Protein AF-A0A9D4E2F2-F1 (afdb_monomer_lite)

Secondary structure (DSSP, 8-state):
-------SS--SHHHHHHHHTTHHHHHHHHHH---GGGT-TT--SHHHHHHHHHHIIIIIHHHHHHHT--PPPPPPPP-

pLDDT: mean 90.7, std 5.67, range [60.91, 95.44]

Structure (mmCIF, N/CA/C/O backbone):
data_AF-A0A9D4E2F2-F1
#
_entry.id   AF-A0A9D4E2F2-F1
#
loop_
_atom_site.group_PDB
_atom_site.id
_atom_site.type_symbol
_atom_site.label_atom_id
_atom_site.label_alt_id
_atom_site.label_comp_id
_atom_site.label_asym_id
_atom_site.label_entity_id
_atom_site.label_seq_id
_atom_site.pdbx_PDB_ins_code
_atom_site.Cartn_x
_atom_site.Cartn_y
_atom_site.Cartn_z
_atom_site.occupancy
_atom_site.B_iso_or_equiv
_atom_site.auth_seq_id
_atom_site.auth_comp_id
_atom_site.auth_asym_id
_atom_site.auth_atom_id
_atom_site.pdbx_PDB_model_num
ATOM 1 N N . MET A 1 1 ? 14.680 -6.627 3.349 1.00 87.94 1 MET A N 1
ATOM 2 C CA . MET A 1 1 ? 14.046 -5.316 3.619 1.00 87.94 1 MET A CA 1
ATOM 3 C C . MET A 1 1 ? 12.986 -5.505 4.700 1.00 87.94 1 MET A C 1
ATOM 5 O O . MET A 1 1 ? 12.437 -6.597 4.766 1.00 87.94 1 MET A O 1
ATOM 9 N N . GLN A 1 2 ? 12.728 -4.513 5.558 1.00 91.44 2 GLN A N 1
ATOM 10 C CA . GLN A 1 2 ? 11.718 -4.609 6.626 1.00 91.44 2 GLN A CA 1
ATOM 11 C C . GLN A 1 2 ? 10.950 -3.294 6.785 1.00 91.44 2 GLN A C 1
ATOM 13 O O . GLN A 1 2 ? 11.490 -2.230 6.484 1.00 91.44 2 GLN A O 1
ATOM 18 N N . GLY A 1 3 ? 9.715 -3.372 7.279 1.00 92.19 3 GLY A N 1
ATOM 19 C CA . GLY A 1 3 ? 8.893 -2.221 7.648 1.00 92.19 3 GLY A CA 1
ATOM 20 C C . GLY A 1 3 ? 8.338 -2.424 9.049 1.00 92.19 3 GLY A C 1
ATOM 21 O O . GLY A 1 3 ? 7.761 -3.469 9.332 1.00 92.19 3 GLY A O 1
ATOM 22 N N . ALA A 1 4 ? 8.546 -1.442 9.922 1.00 94.25 4 ALA A N 1
ATOM 23 C CA . ALA A 1 4 ? 8.076 -1.485 11.300 1.00 94.25 4 ALA A CA 1
ATOM 24 C C . ALA A 1 4 ? 6.802 -0.646 11.456 1.00 94.25 4 ALA A C 1
ATOM 26 O O . ALA A 1 4 ? 6.730 0.483 10.961 1.00 94.25 4 ALA A O 1
ATOM 27 N N . LEU A 1 5 ? 5.820 -1.194 12.170 1.00 93.00 5 LEU A N 1
ATOM 28 C CA . LEU A 1 5 ? 4.676 -0.453 12.687 1.00 93.00 5 LEU A CA 1
ATOM 29 C C . LEU A 1 5 ? 4.816 -0.379 14.206 1.00 93.00 5 LEU A C 1
ATOM 31 O O . LEU A 1 5 ? 4.860 -1.410 14.872 1.00 93.00 5 LEU A O 1
ATOM 35 N N . TRP A 1 6 ? 4.854 0.837 14.736 1.00 94.50 6 TRP A N 1
ATOM 36 C CA . TRP A 1 6 ? 4.812 1.082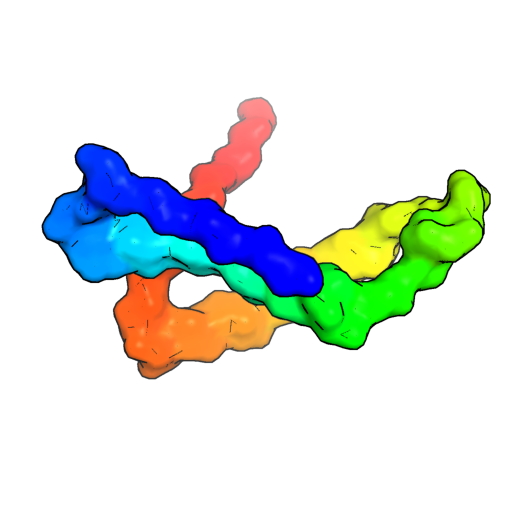 16.171 1.00 94.50 6 TRP A CA 1
ATOM 37 C C . TRP A 1 6 ? 3.368 1.335 16.596 1.00 94.50 6 TRP A C 1
ATOM 39 O O . TRP A 1 6 ? 2.633 2.061 15.922 1.00 94.50 6 TRP A O 1
ATOM 49 N N . SER A 1 7 ? 2.941 0.686 17.676 1.00 93.31 7 SER A N 1
ATOM 50 C CA . SER A 1 7 ? 1.540 0.656 18.094 1.00 93.31 7 SER A CA 1
ATOM 51 C C . SER A 1 7 ? 1.223 1.626 19.234 1.00 93.31 7 SER A C 1
ATOM 53 O O . SER A 1 7 ? 0.204 1.445 19.893 1.00 93.31 7 SER A O 1
ATOM 55 N N . GLU A 1 8 ? 2.044 2.653 19.503 1.00 95.44 8 GLU A N 1
ATOM 56 C CA . GLU A 1 8 ? 1.779 3.551 20.644 1.00 95.44 8 GLU A CA 1
ATOM 57 C C . GLU A 1 8 ? 0.456 4.318 20.492 1.00 95.44 8 GLU A C 1
ATOM 59 O O . GLU A 1 8 ? -0.206 4.636 21.479 1.00 95.44 8 GLU A O 1
ATOM 64 N N . THR A 1 9 ? 0.062 4.609 19.248 1.00 93.06 9 THR A N 1
ATOM 65 C CA . THR A 1 9 ? -1.170 5.344 18.910 1.00 93.06 9 THR A CA 1
ATOM 66 C 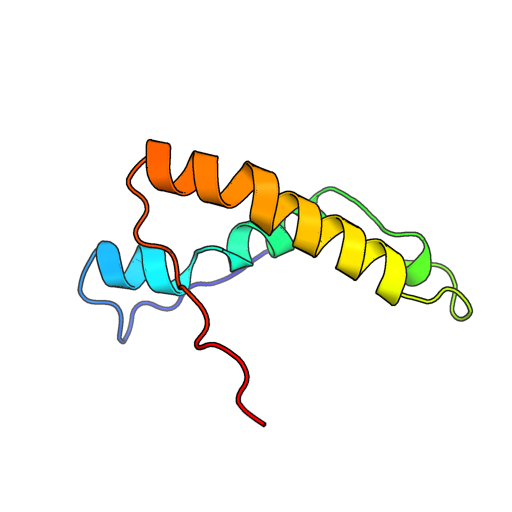C . THR A 1 9 ? -2.224 4.491 18.206 1.00 93.06 9 THR A C 1
ATOM 68 O O . THR A 1 9 ? -3.317 4.982 17.944 1.00 93.06 9 THR A O 1
ATOM 71 N N . VAL A 1 10 ? -1.927 3.218 17.935 1.00 93.06 10 VAL A N 1
ATOM 72 C CA . VAL A 1 10 ? -2.823 2.290 17.233 1.00 93.06 10 VAL A CA 1
ATOM 73 C C . VAL A 1 10 ? -3.595 1.487 18.272 1.00 93.06 10 VAL A C 1
ATOM 75 O O . VAL A 1 10 ? -3.025 0.647 18.967 1.00 93.06 10 VAL A O 1
ATOM 78 N N . ARG A 1 11 ? -4.889 1.769 18.408 1.00 93.69 11 ARG A N 1
ATOM 79 C CA . ARG A 1 11 ? -5.764 1.192 19.440 1.00 93.69 11 ARG A CA 1
ATOM 80 C C . ARG A 1 11 ? -6.762 0.192 18.868 1.00 93.69 11 ARG A C 1
ATOM 82 O O . ARG A 1 11 ? -7.293 -0.626 19.614 1.00 93.69 11 ARG A O 1
ATOM 89 N N . THR A 1 12 ? -7.020 0.255 17.567 1.00 94.69 12 THR A N 1
ATOM 90 C CA . THR A 1 12 ? -7.981 -0.602 16.864 1.00 94.69 12 THR A CA 1
ATOM 91 C C . THR A 1 12 ? -7.340 -1.316 15.674 1.00 94.69 12 THR A C 1
ATOM 93 O O . THR A 1 12 ? -6.319 -0.879 15.142 1.00 94.69 12 THR A O 1
ATOM 96 N N . SER A 1 13 ? -7.954 -2.421 15.238 1.00 92.31 13 SER A N 1
ATOM 97 C CA . SER A 1 13 ? -7.522 -3.137 14.028 1.00 92.31 13 SER A CA 1
ATOM 98 C C . SER A 1 13 ? -7.658 -2.266 12.776 1.00 92.31 13 SER A C 1
ATOM 100 O O . SER A 1 13 ? -6.799 -2.308 11.906 1.00 92.31 13 SER A O 1
ATOM 102 N N . ASP A 1 14 ? -8.690 -1.425 12.713 1.00 93.75 14 ASP A N 1
ATOM 103 C CA . ASP A 1 14 ? -8.916 -0.523 11.581 1.00 93.75 14 ASP A CA 1
ATOM 104 C C . ASP A 1 14 ? -7.828 0.560 11.495 1.00 93.75 14 ASP A C 1
ATOM 106 O O . ASP A 1 14 ? -7.361 0.893 10.408 1.00 93.75 14 ASP A O 1
ATOM 110 N N . GLU A 1 15 ? -7.368 1.091 12.635 1.00 94.06 15 GLU A N 1
ATOM 111 C CA . GLU A 1 15 ? -6.225 2.016 12.677 1.00 94.06 15 GLU A CA 1
ATOM 112 C C . GLU A 1 15 ? -4.925 1.330 12.246 1.00 94.06 15 GLU A C 1
ATOM 114 O O . GLU A 1 15 ? -4.088 1.949 11.586 1.00 94.06 15 GLU A O 1
ATOM 119 N N . LEU A 1 16 ? -4.751 0.050 12.586 1.00 94.19 16 LEU A N 1
ATOM 120 C CA . LEU A 1 16 ? -3.618 -0.743 12.118 1.00 94.19 16 LEU A CA 1
ATOM 121 C C . LEU A 1 16 ? -3.660 -0.888 10.594 1.00 94.19 16 LEU A C 1
ATOM 123 O O . LEU A 1 16 ? -2.668 -0.578 9.930 1.00 94.19 16 LEU A O 1
ATOM 127 N N . ASP A 1 17 ? -4.805 -1.284 10.040 1.00 94.50 17 ASP A N 1
ATOM 128 C CA . ASP A 1 17 ? -5.014 -1.414 8.595 1.00 94.50 17 ASP A CA 1
ATOM 129 C C . ASP A 1 17 ? -4.756 -0.092 7.870 1.00 94.50 17 ASP A C 1
ATOM 131 O O . ASP A 1 17 ? -4.019 -0.057 6.879 1.00 94.50 17 ASP A O 1
ATOM 135 N N . TYR A 1 18 ? -5.287 1.006 8.408 1.00 94.69 18 TYR A N 1
ATOM 136 C CA . TYR A 1 18 ? -5.110 2.351 7.868 1.00 94.69 18 TYR A CA 1
ATOM 137 C C . TYR A 1 18 ? -3.638 2.7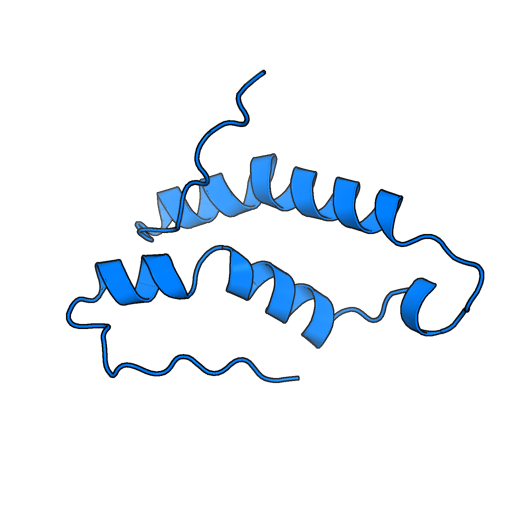64 7.841 1.00 94.69 18 TYR A C 1
ATOM 139 O O . TYR A 1 18 ? -3.166 3.418 6.906 1.00 94.69 18 TYR A O 1
ATOM 147 N N . MET A 1 19 ? -2.890 2.384 8.877 1.00 95.06 19 MET A N 1
ATOM 148 C CA . MET A 1 19 ? -1.476 2.698 8.968 1.00 95.06 19 MET A CA 1
ATOM 149 C C . MET A 1 19 ? -0.632 1.773 8.100 1.00 95.06 19 MET A C 1
ATOM 151 O O . MET A 1 19 ? 0.403 2.217 7.623 1.00 95.06 19 MET A O 1
ATOM 155 N N . ILE A 1 20 ? -0.990 0.514 7.873 1.00 94.38 20 ILE A N 1
ATOM 156 C CA . ILE A 1 20 ? -0.159 -0.414 7.087 1.00 94.38 20 ILE A CA 1
ATOM 157 C C . ILE A 1 20 ? -0.455 -0.306 5.585 1.00 94.38 20 ILE A C 1
ATOM 159 O O . ILE A 1 20 ? 0.474 -0.316 4.768 1.00 94.38 20 ILE A O 1
ATOM 163 N N . PHE A 1 21 ? -1.719 -0.154 5.199 1.00 94.69 21 PHE A N 1
ATOM 164 C CA . PHE A 1 21 ? -2.141 -0.159 3.802 1.00 94.69 21 PHE A CA 1
ATOM 165 C C . PHE A 1 21 ? -2.446 1.249 3.272 1.00 94.69 21 PHE A C 1
ATOM 167 O O . PHE A 1 21 ? -3.040 2.067 3.972 1.00 94.69 21 PHE A O 1
ATOM 174 N N . PRO A 1 22 ? -2.068 1.557 2.015 1.00 93.50 22 PRO A N 1
ATOM 175 C CA . PRO A 1 22 ? -1.510 0.649 0.999 1.00 93.50 22 PRO A CA 1
ATOM 176 C C . PRO A 1 22 ? 0.022 0.520 0.999 1.00 93.50 22 PRO A C 1
ATOM 178 O O . PRO A 1 22 ? 0.570 -0.246 0.209 1.00 93.50 22 PRO A O 1
ATOM 181 N N . ARG A 1 23 ? 0.742 1.257 1.855 1.00 94.12 23 ARG A N 1
ATOM 182 C CA . ARG A 1 23 ? 2.215 1.365 1.786 1.00 94.12 23 ARG A CA 1
ATOM 183 C C . ARG A 1 23 ? 2.963 0.036 1.949 1.00 94.12 23 ARG A C 1
ATOM 185 O O . ARG A 1 23 ? 4.073 -0.087 1.436 1.00 94.12 23 ARG A O 1
ATOM 192 N N . LEU A 1 24 ? 2.360 -0.969 2.585 1.00 94.06 24 LEU A N 1
ATOM 193 C CA . LEU A 1 24 ? 2.916 -2.323 2.637 1.00 94.06 24 LEU A CA 1
ATOM 194 C C . LEU A 1 24 ? 3.136 -2.932 1.245 1.00 94.06 24 LEU A C 1
ATOM 196 O O . LEU A 1 24 ? 4.110 -3.650 1.045 1.00 94.06 24 LEU A O 1
ATOM 200 N N . VAL A 1 25 ? 2.285 -2.605 0.269 1.00 93.81 25 VAL A N 1
ATOM 201 C CA . VAL A 1 25 ? 2.436 -3.068 -1.120 1.00 93.81 25 VAL A CA 1
ATOM 202 C C . VAL A 1 25 ? 3.708 -2.490 -1.745 1.00 93.81 25 VAL A C 1
ATOM 204 O O . VAL A 1 25 ? 4.453 -3.209 -2.402 1.00 93.81 25 VAL A O 1
ATOM 207 N N . ALA A 1 26 ? 4.014 -1.217 -1.477 1.00 93.38 26 ALA A N 1
ATOM 208 C CA . ALA A 1 26 ? 5.250 -0.588 -1.944 1.00 93.38 26 ALA A CA 1
ATOM 209 C C . ALA A 1 26 ? 6.494 -1.203 -1.281 1.00 93.38 26 ALA A C 1
ATOM 211 O O . ALA A 1 26 ? 7.515 -1.404 -1.938 1.00 93.38 26 ALA A O 1
ATOM 212 N N . LEU A 1 27 ? 6.403 -1.545 0.011 1.00 95.38 27 LEU A N 1
ATOM 213 C CA . LEU A 1 27 ? 7.470 -2.262 0.709 1.00 95.38 27 LEU A CA 1
ATOM 214 C C . LEU A 1 27 ? 7.695 -3.654 0.106 1.00 95.38 27 LEU A C 1
ATOM 216 O O . LEU A 1 27 ? 8.842 -4.038 -0.093 1.00 95.38 27 LEU A O 1
ATOM 220 N N . ALA A 1 28 ? 6.624 -4.396 -0.187 1.00 95.12 28 ALA A N 1
ATOM 221 C CA . ALA A 1 28 ? 6.711 -5.718 -0.802 1.00 95.12 28 ALA A CA 1
ATOM 222 C C . ALA A 1 28 ? 7.367 -5.652 -2.189 1.00 95.12 28 ALA A C 1
ATOM 224 O O . ALA A 1 28 ? 8.264 -6.444 -2.473 1.00 95.12 28 ALA A O 1
ATOM 225 N N . GLU A 1 29 ? 6.987 -4.663 -3.004 1.00 94.00 29 GLU A N 1
ATOM 226 C CA . GLU A 1 29 ? 7.589 -4.418 -4.316 1.00 94.00 29 GLU A CA 1
ATOM 227 C C . GLU A 1 29 ? 9.102 -4.200 -4.199 1.00 94.00 29 GLU A C 1
ATOM 229 O O . GLU A 1 29 ? 9.871 -4.885 -4.860 1.00 94.00 29 GLU A O 1
ATOM 234 N N . ARG A 1 30 ? 9.552 -3.308 -3.308 1.00 92.81 30 ARG A N 1
ATOM 235 C CA . ARG A 1 30 ? 10.990 -3.041 -3.114 1.00 92.81 30 ARG A CA 1
ATOM 236 C C . ARG A 1 30 ? 11.745 -4.179 -2.428 1.00 92.81 30 ARG A C 1
ATOM 238 O O . ARG A 1 30 ? 12.947 -4.328 -2.614 1.00 92.81 30 ARG A O 1
ATOM 245 N N . ALA A 1 31 ? 11.064 -4.979 -1.613 1.00 94.75 31 ALA A N 1
ATOM 246 C CA . ALA A 1 31 ? 11.673 -6.127 -0.954 1.00 94.75 31 ALA A CA 1
ATOM 247 C C . ALA A 1 31 ? 11.924 -7.290 -1.923 1.00 94.75 31 ALA A C 1
ATOM 249 O O . ALA A 1 31 ? 12.846 -8.071 -1.687 1.00 94.75 31 ALA A O 1
ATOM 250 N N . TRP A 1 32 ? 11.095 -7.417 -2.963 1.00 95.00 32 TRP A N 1
ATOM 251 C CA . TRP A 1 32 ? 11.128 -8.538 -3.900 1.00 95.00 32 TRP A CA 1
ATOM 252 C C . TRP A 1 32 ? 11.761 -8.188 -5.250 1.00 95.00 32 TRP A C 1
ATOM 254 O O . TRP A 1 32 ? 12.466 -9.010 -5.832 1.00 95.00 32 TRP A O 1
ATOM 264 N N . HIS A 1 33 ? 11.515 -6.981 -5.754 1.00 93.81 33 HIS A N 1
ATOM 265 C CA . HIS A 1 33 ? 11.975 -6.519 -7.055 1.00 93.81 33 HIS A CA 1
ATOM 266 C C . HIS A 1 33 ? 13.037 -5.427 -6.900 1.00 93.81 33 HIS A C 1
ATOM 268 O O . HIS A 1 33 ? 12.809 -4.405 -6.252 1.00 93.81 33 HIS A O 1
ATOM 274 N N . LYS A 1 34 ? 14.186 -5.633 -7.551 1.00 91.06 34 LYS A N 1
ATOM 275 C CA . LYS A 1 34 ? 15.255 -4.639 -7.657 1.00 91.06 34 LYS A CA 1
ATOM 276 C C . LYS A 1 34 ? 15.091 -3.861 -8.960 1.00 91.06 34 LYS A C 1
ATOM 278 O O . LYS A 1 34 ? 15.160 -4.453 -10.034 1.00 91.06 34 LYS A O 1
ATOM 283 N N . ALA A 1 35 ? 14.862 -2.556 -8.870 1.00 89.38 35 ALA A N 1
ATOM 284 C CA . ALA A 1 35 ? 14.654 -1.725 -10.053 1.00 89.38 35 ALA A CA 1
ATOM 285 C C . ALA A 1 35 ? 15.949 -1.297 -10.744 1.00 89.38 35 ALA A C 1
ATOM 287 O O . ALA A 1 35 ? 17.003 -1.188 -10.118 1.00 89.38 35 ALA A O 1
ATOM 288 N N . ALA A 1 36 ? 15.849 -0.958 -12.031 1.00 86.75 36 ALA A N 1
ATOM 289 C CA . ALA A 1 36 ? 16.997 -0.523 -12.827 1.00 86.75 36 ALA A CA 1
ATOM 290 C C . ALA A 1 36 ? 17.601 0.800 -12.315 1.00 86.75 36 ALA A C 1
ATOM 292 O O . ALA A 1 36 ? 18.819 0.985 -12.339 1.00 86.75 36 ALA A O 1
ATOM 293 N N . PHE A 1 37 ? 16.761 1.701 -11.791 1.00 86.44 37 PHE A N 1
ATOM 294 C CA . PHE A 1 37 ? 17.212 2.965 -11.198 1.00 86.44 37 PHE A CA 1
ATOM 295 C C . PHE A 1 37 ? 17.983 2.790 -9.881 1.00 86.44 37 PHE A C 1
ATOM 297 O O . PHE A 1 37 ? 18.638 3.726 -9.433 1.00 86.44 37 PHE A O 1
ATOM 304 N N . GLU A 1 38 ? 17.931 1.612 -9.251 1.00 85.88 38 GLU A N 1
ATOM 305 C CA . GLU A 1 38 ? 18.706 1.327 -8.035 1.00 85.88 38 GLU A CA 1
ATOM 306 C C . GLU A 1 38 ? 20.169 0.977 -8.346 1.00 85.88 38 GLU A C 1
ATOM 308 O O . GLU A 1 38 ? 21.014 1.016 -7.453 1.00 85.88 38 GLU A O 1
ATOM 313 N N . GLU A 1 39 ? 20.483 0.639 -9.600 1.00 83.75 39 GLU A N 1
ATOM 314 C CA . GLU A 1 39 ? 21.838 0.283 -10.040 1.00 83.75 39 GLU A CA 1
ATOM 315 C C . GLU A 1 39 ? 22.508 1.388 -10.860 1.00 83.75 39 GLU A C 1
ATOM 317 O O . GLU A 1 39 ? 23.723 1.568 -10.775 1.00 83.75 39 GLU A O 1
ATOM 322 N N . ALA A 1 40 ? 21.732 2.134 -11.650 1.00 81.81 40 ALA A N 1
ATOM 323 C CA . ALA A 1 40 ? 22.252 3.130 -12.578 1.00 81.81 40 ALA A CA 1
ATOM 324 C C . ALA A 1 40 ? 21.807 4.550 -12.207 1.00 81.81 40 ALA A C 1
ATOM 326 O O . ALA A 1 40 ? 20.618 4.857 -12.159 1.00 81.81 40 ALA A O 1
ATOM 327 N N . THR A 1 41 ? 22.774 5.458 -12.057 1.00 73.06 41 THR A N 1
ATOM 328 C CA . THR A 1 41 ? 22.556 6.860 -11.654 1.00 73.06 41 THR A CA 1
ATOM 329 C C . THR A 1 41 ? 21.773 7.696 -12.674 1.00 73.06 41 THR A C 1
ATOM 331 O O . THR A 1 41 ? 21.263 8.756 -12.328 1.00 73.06 41 THR A O 1
ATOM 334 N N . ASN A 1 42 ? 21.676 7.235 -13.926 1.00 75.75 42 ASN A N 1
ATOM 335 C CA . ASN A 1 42 ? 21.066 7.976 -15.038 1.00 75.75 42 ASN A CA 1
ATOM 336 C C . ASN A 1 42 ? 19.660 7.482 -15.426 1.00 75.75 42 ASN A C 1
ATOM 338 O O . ASN A 1 42 ? 19.131 7.915 -16.448 1.00 75.75 42 ASN A O 1
ATOM 342 N N . VAL A 1 43 ? 19.057 6.569 -14.658 1.00 77.81 43 VAL A N 1
ATOM 343 C CA . VAL A 1 43 ? 17.708 6.057 -14.944 1.00 77.81 43 VAL A CA 1
ATOM 344 C C . VAL A 1 43 ? 16.688 6.765 -14.054 1.00 77.81 43 VAL A C 1
ATOM 346 O O . VAL A 1 43 ? 16.835 6.819 -12.835 1.00 77.81 43 VAL A O 1
ATOM 349 N N . THR A 1 44 ? 15.637 7.315 -14.661 1.00 78.75 44 THR A N 1
ATOM 350 C CA . THR A 1 44 ? 14.558 8.011 -13.948 1.00 78.75 44 THR A CA 1
ATOM 351 C C . THR A 1 44 ? 13.552 7.027 -13.354 1.00 78.75 44 THR A C 1
ATOM 353 O O . TH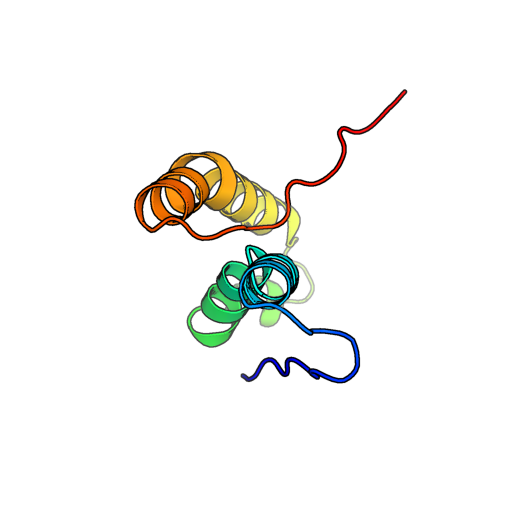R A 1 44 ? 13.047 6.155 -14.056 1.00 78.75 44 THR A O 1
ATOM 356 N N . SER A 1 45 ? 13.203 7.210 -12.078 1.00 83.31 45 SER A N 1
ATOM 357 C CA . SER A 1 45 ? 12.241 6.360 -11.352 1.00 83.31 45 SER A CA 1
ATOM 358 C C . SER A 1 45 ? 10.770 6.622 -11.731 1.00 83.31 45 SER A C 1
ATOM 360 O O . SER A 1 45 ? 9.894 5.800 -11.462 1.00 83.31 45 SER A O 1
ATOM 362 N N . ASP A 1 46 ? 10.484 7.747 -12.393 1.00 87.75 46 ASP A N 1
ATOM 363 C CA . ASP A 1 46 ? 9.121 8.238 -12.622 1.00 87.75 46 ASP A CA 1
ATOM 364 C C . ASP A 1 46 ? 8.210 7.258 -13.368 1.00 87.75 46 ASP A C 1
ATOM 366 O O . ASP A 1 46 ? 7.035 7.128 -13.026 1.00 87.75 46 ASP A O 1
ATOM 370 N N . ASP A 1 47 ? 8.716 6.570 -14.390 1.00 87.31 47 ASP A N 1
ATOM 371 C CA . ASP A 1 47 ? 7.885 5.682 -15.209 1.00 87.31 47 ASP A CA 1
ATOM 372 C C . ASP A 1 47 ? 7.561 4.363 -14.498 1.00 87.31 47 ASP A C 1
ATOM 374 O O . ASP A 1 47 ? 6.434 3.859 -14.599 1.00 87.31 47 ASP A O 1
ATOM 378 N N . GLU A 1 48 ? 8.499 3.846 -13.700 1.00 88.94 48 GLU A N 1
ATOM 379 C CA . GLU A 1 48 ? 8.231 2.722 -12.801 1.00 88.94 48 GLU A CA 1
ATOM 380 C C . GLU A 1 48 ? 7.224 3.120 -11.719 1.00 88.94 48 GLU A C 1
ATOM 382 O O . GLU A 1 48 ? 6.264 2.386 -11.474 1.00 88.94 48 GLU A O 1
ATOM 387 N N . TRP A 1 49 ? 7.377 4.309 -11.124 1.00 90.94 49 TRP A N 1
ATOM 388 C CA . TRP A 1 49 ? 6.435 4.812 -10.127 1.00 90.94 49 TRP A CA 1
ATOM 389 C C . TRP A 1 49 ? 5.018 4.969 -10.692 1.00 90.94 49 TRP A C 1
ATOM 391 O O . TRP A 1 49 ? 4.059 4.522 -10.063 1.00 90.94 49 TRP A O 1
ATOM 401 N N . LYS A 1 50 ? 4.859 5.547 -11.891 1.00 93.12 50 LYS A N 1
ATOM 402 C CA . LYS A 1 50 ? 3.547 5.662 -12.558 1.00 93.12 50 LYS A CA 1
ATOM 403 C C . LYS A 1 50 ? 2.920 4.291 -12.804 1.00 93.12 50 LYS A C 1
ATOM 405 O O . LYS A 1 50 ? 1.726 4.112 -12.563 1.00 93.12 50 LYS A O 1
ATOM 410 N N . SER A 1 51 ? 3.717 3.329 -13.266 1.00 91.69 51 SER A N 1
ATOM 411 C CA . SER A 1 51 ? 3.257 1.961 -13.533 1.00 91.69 51 SER A CA 1
ATOM 412 C C . SER A 1 51 ? 2.813 1.260 -12.247 1.00 91.69 51 SER A C 1
ATOM 414 O O . SER A 1 51 ? 1.740 0.654 -12.211 1.00 91.69 51 SER A O 1
ATOM 416 N N . PHE A 1 52 ? 3.587 1.416 -11.171 1.00 93.69 52 PHE A N 1
ATOM 417 C CA . PHE A 1 52 ? 3.240 0.930 -9.839 1.00 93.69 52 PHE A CA 1
ATOM 418 C C . PHE A 1 52 ? 1.953 1.581 -9.313 1.00 93.69 52 PHE A C 1
ATOM 420 O O . PHE A 1 52 ? 1.020 0.879 -8.923 1.00 93.69 52 PHE A O 1
ATOM 427 N N . ALA A 1 53 ? 1.855 2.913 -9.357 1.00 93.19 53 ALA A N 1
ATOM 428 C CA . ALA A 1 53 ? 0.683 3.651 -8.892 1.00 93.19 53 ALA A CA 1
ATOM 429 C C . ALA A 1 53 ? -0.589 3.244 -9.652 1.00 93.19 53 ALA A C 1
ATOM 431 O O . ALA A 1 53 ? -1.644 3.074 -9.037 1.00 93.19 53 ALA A O 1
ATOM 432 N N . ARG A 1 54 ? -0.482 3.012 -10.969 1.00 93.94 54 ARG A N 1
ATOM 433 C CA . ARG A 1 54 ? -1.585 2.485 -11.782 1.00 93.94 54 ARG A CA 1
ATOM 434 C C . ARG A 1 54 ? -1.998 1.084 -11.332 1.00 93.94 54 ARG A C 1
ATOM 436 O O . ARG A 1 54 ? -3.182 0.844 -11.125 1.00 93.94 54 ARG A O 1
ATOM 443 N N . ALA A 1 55 ? -1.041 0.178 -11.125 1.00 94.00 55 ALA A N 1
ATOM 444 C CA . ALA A 1 55 ? -1.328 -1.182 -10.667 1.00 94.00 55 ALA A CA 1
ATOM 445 C C . ALA A 1 55 ? -2.000 -1.207 -9.282 1.00 94.00 55 ALA A C 1
ATOM 447 O O . ALA A 1 55 ? -2.949 -1.968 -9.068 1.00 94.00 55 ALA A O 1
ATOM 448 N N . VAL A 1 56 ? -1.556 -0.350 -8.357 1.00 93.25 56 VAL A N 1
ATOM 449 C CA . VAL A 1 56 ? -2.191 -0.204 -7.040 1.00 93.25 56 VAL A CA 1
ATOM 450 C C . VAL A 1 56 ? -3.621 0.320 -7.180 1.00 93.25 56 VAL A C 1
ATOM 452 O O . VAL A 1 56 ? -4.537 -0.264 -6.600 1.00 93.25 56 VAL A O 1
ATOM 455 N N . GLY A 1 57 ? -3.809 1.367 -7.989 1.00 91.06 57 GLY A N 1
ATOM 456 C CA . GLY A 1 57 ? -5.104 2.002 -8.235 1.00 91.06 57 GLY A CA 1
ATOM 457 C C . GLY A 1 57 ? -6.138 1.078 -8.878 1.00 91.06 57 GLY A C 1
ATOM 458 O O . GLY A 1 57 ? -7.279 1.020 -8.431 1.00 91.06 57 GLY A O 1
ATOM 459 N N . GLU A 1 58 ? -5.736 0.342 -9.914 1.00 92.44 58 GLU A N 1
ATOM 460 C CA . GLU A 1 58 ? -6.641 -0.484 -10.720 1.00 92.44 58 GLU A CA 1
ATOM 461 C C . GLU A 1 58 ? -6.877 -1.876 -10.121 1.00 92.44 58 GLU A C 1
ATOM 463 O O . GLU A 1 58 ? -7.973 -2.422 -10.248 1.00 92.44 58 GLU A O 1
ATOM 468 N N . ARG A 1 59 ? -5.858 -2.479 -9.489 1.00 92.25 59 ARG A N 1
ATOM 469 C CA . ARG A 1 59 ? -5.893 -3.900 -9.103 1.00 92.25 59 ARG A CA 1
ATOM 470 C C . ARG A 1 59 ? -5.812 -4.129 -7.603 1.00 92.25 59 ARG A C 1
ATOM 472 O O . ARG A 1 59 ? -6.600 -4.911 -7.073 1.00 92.25 59 ARG A O 1
ATOM 479 N N . GLU A 1 60 ? -4.851 -3.512 -6.920 1.00 92.94 60 GLU A N 1
ATOM 480 C CA . GLU A 1 60 ? -4.601 -3.851 -5.514 1.00 92.94 60 GLU A CA 1
ATOM 481 C C . GLU A 1 60 ? -5.664 -3.265 -4.580 1.00 92.94 60 GLU A C 1
ATOM 483 O O . GLU A 1 60 ? -6.108 -3.970 -3.678 1.00 92.94 60 GLU A O 1
ATOM 488 N N . PHE A 1 61 ? -6.172 -2.053 -4.833 1.00 92.12 61 PHE A N 1
ATOM 489 C CA . PHE A 1 61 ? -7.292 -1.519 -4.046 1.00 92.12 61 PHE A CA 1
ATOM 490 C C . PHE A 1 61 ? -8.542 -2.395 -4.135 1.00 92.12 61 PHE A C 1
ATOM 492 O O . PHE A 1 61 ? -9.119 -2.734 -3.107 1.00 92.12 61 PHE A O 1
ATOM 499 N N . ALA A 1 62 ? -8.901 -2.872 -5.330 1.00 92.12 62 ALA A N 1
ATOM 500 C CA . ALA A 1 62 ? -10.034 -3.783 -5.495 1.00 92.12 62 ALA A CA 1
ATOM 501 C C . ALA A 1 62 ? -9.862 -5.098 -4.705 1.00 92.12 62 ALA A C 1
ATOM 503 O O . ALA A 1 62 ? -10.835 -5.675 -4.216 1.00 92.12 62 ALA A O 1
ATOM 504 N N . ARG A 1 63 ? -8.622 -5.583 -4.556 1.00 93.06 63 ARG A N 1
ATOM 505 C CA . ARG A 1 63 ? -8.317 -6.768 -3.740 1.00 93.06 63 ARG A CA 1
ATOM 506 C C . ARG A 1 63 ? -8.408 -6.475 -2.245 1.00 93.06 63 ARG A C 1
ATOM 508 O O . ARG A 1 63 ? -8.969 -7.295 -1.524 1.00 93.06 63 ARG A O 1
ATOM 515 N N . LEU A 1 64 ? -7.885 -5.335 -1.796 1.00 92.44 64 LEU A N 1
ATOM 516 C CA . LEU A 1 64 ? -7.954 -4.913 -0.393 1.00 92.44 64 LEU A CA 1
ATOM 517 C C . LEU A 1 64 ? -9.407 -4.713 0.057 1.00 92.44 64 LEU A C 1
ATOM 519 O O . LEU A 1 64 ? -9.787 -5.233 1.105 1.00 92.44 64 LEU A O 1
ATOM 523 N N . GLU A 1 65 ? -10.231 -4.079 -0.782 1.00 92.50 65 GLU A N 1
ATOM 524 C CA . GLU A 1 65 ? -11.681 -3.955 -0.576 1.00 92.50 65 GLU A CA 1
ATOM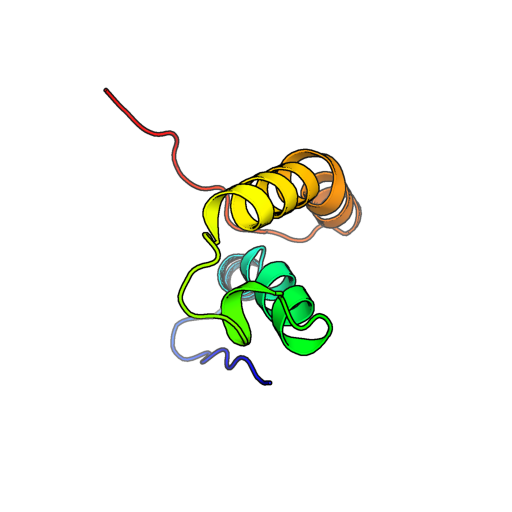 525 C C . GLU A 1 65 ? -12.349 -5.329 -0.425 1.00 92.50 65 GLU A C 1
ATOM 527 O O . GLU A 1 65 ? -13.113 -5.563 0.509 1.00 92.50 65 GLU A O 1
ATOM 532 N N . LYS A 1 66 ? -12.008 -6.291 -1.295 1.00 94.31 66 LYS A N 1
ATOM 533 C CA . LYS A 1 66 ? -12.574 -7.648 -1.245 1.00 94.31 66 LYS A CA 1
ATOM 534 C C . LYS A 1 66 ? -12.225 -8.407 0.043 1.00 94.31 66 LYS A C 1
ATOM 536 O O . LYS A 1 66 ? -12.995 -9.267 0.461 1.00 94.31 66 LYS A O 1
ATOM 541 N N . ILE A 1 67 ? -11.069 -8.124 0.641 1.00 93.50 67 ILE A N 1
ATOM 542 C CA . ILE A 1 67 ? -10.601 -8.761 1.884 1.00 93.50 67 ILE A CA 1
ATOM 543 C C . IL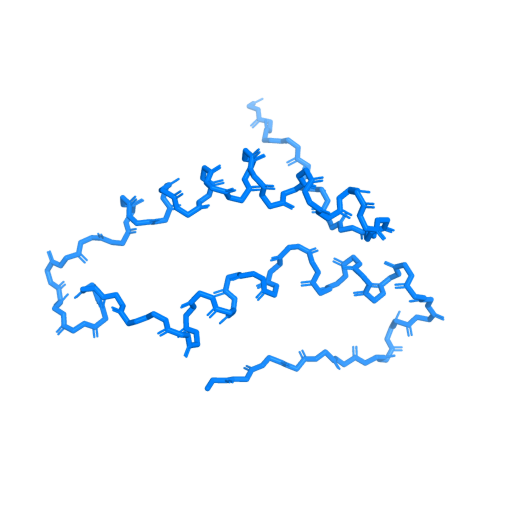E A 1 67 ? -11.109 -7.993 3.123 1.00 93.50 67 ILE A C 1
ATOM 545 O O . ILE A 1 67 ? -11.019 -8.498 4.237 1.00 93.50 67 ILE A O 1
ATOM 549 N N . GLY A 1 68 ? -11.709 -6.812 2.936 1.00 92.38 68 GLY A N 1
ATOM 550 C CA . GLY A 1 68 ? -12.275 -6.002 4.014 1.00 92.38 68 GLY A CA 1
ATOM 551 C C . GLY A 1 68 ? -11.251 -5.148 4.766 1.00 92.38 68 GLY A C 1
ATOM 552 O O . GLY A 1 68 ? -11.541 -4.708 5.874 1.00 92.38 68 GLY A O 1
ATOM 553 N N . VAL A 1 69 ? -10.076 -4.904 4.178 1.00 93.44 69 VAL A N 1
ATOM 554 C CA . VAL A 1 69 ? -9.000 -4.111 4.794 1.00 93.44 69 VAL A CA 1
ATOM 555 C C . VAL A 1 69 ? -9.354 -2.625 4.769 1.00 93.44 69 VAL A C 1
ATOM 557 O O . VAL A 1 69 ? -9.622 -2.065 3.703 1.00 93.44 69 VAL A O 1
ATOM 560 N N . LYS A 1 70 ? -9.285 -1.952 5.921 1.00 92.88 70 LYS A N 1
ATOM 561 C CA . LYS A 1 70 ? -9.557 -0.505 6.038 1.00 92.88 70 LYS A CA 1
ATOM 562 C C . LYS A 1 70 ? -8.330 0.341 5.683 1.00 92.88 70 LYS A C 1
ATOM 564 O O . LYS A 1 70 ? -7.727 0.982 6.537 1.00 92.88 70 LYS A O 1
ATOM 569 N N . TYR A 1 71 ? -7.939 0.343 4.410 1.00 91.50 71 TYR A N 1
ATOM 570 C CA . TYR A 1 71 ? -6.751 1.070 3.949 1.00 91.50 71 TYR A CA 1
ATOM 571 C C . TYR A 1 71 ? -6.950 2.593 3.887 1.00 91.50 71 TYR A C 1
ATOM 573 O O . TYR A 1 71 ? -8.064 3.114 3.787 1.00 91.50 71 TYR A O 1
ATOM 581 N N . ARG A 1 72 ? -5.838 3.336 3.897 1.00 92.31 72 ARG A N 1
ATOM 582 C CA . ARG A 1 72 ? -5.857 4.798 3.781 1.00 92.31 72 ARG A CA 1
ATOM 583 C C . ARG A 1 72 ? -6.208 5.265 2.366 1.00 92.31 72 ARG A C 1
ATOM 585 O O . ARG A 1 72 ? -5.463 5.007 1.420 1.00 92.31 72 ARG A O 1
ATOM 592 N N . ILE A 1 73 ? -7.262 6.073 2.255 1.00 89.00 73 ILE A N 1
ATOM 593 C CA . ILE A 1 73 ? -7.607 6.821 1.039 1.00 89.00 73 ILE A CA 1
ATOM 594 C C . ILE A 1 73 ? -6.983 8.225 1.134 1.00 89.00 73 ILE A C 1
ATOM 596 O O . ILE A 1 73 ? -7.268 8.952 2.091 1.00 89.00 73 ILE A O 1
ATOM 600 N N . PRO A 1 74 ? -6.100 8.627 0.201 1.00 84.69 74 PRO A N 1
ATOM 601 C CA . PRO A 1 74 ? -5.519 9.963 0.220 1.00 84.69 74 PRO A CA 1
ATOM 602 C C . PRO A 1 74 ? -6.579 11.021 -0.134 1.00 84.69 74 PRO A C 1
ATOM 604 O O . PRO A 1 74 ? -7.408 10.780 -1.014 1.00 84.69 74 PRO A O 1
ATOM 607 N N . PRO A 1 75 ? -6.559 12.202 0.512 1.00 89.00 75 PRO A N 1
ATOM 608 C CA . PRO A 1 75 ? -7.430 13.299 0.110 1.00 89.00 75 PRO A CA 1
ATOM 609 C C . PRO A 1 75 ? -7.100 13.738 -1.329 1.00 89.00 75 PRO A C 1
ATOM 611 O O . PRO A 1 75 ? -5.926 13.720 -1.715 1.00 89.00 75 PRO A O 1
ATOM 614 N N . PRO A 1 76 ? -8.105 14.132 -2.132 1.00 88.62 76 PRO A N 1
ATOM 615 C CA . PRO A 1 76 ? -7.873 14.593 -3.495 1.00 88.62 76 PRO A CA 1
ATOM 616 C C . PRO A 1 76 ? -7.050 15.889 -3.504 1.00 88.62 76 PRO A C 1
ATOM 618 O O . PRO A 1 76 ? -7.195 16.740 -2.626 1.00 88.62 76 PRO A O 1
ATOM 621 N N . GLY A 1 77 ? -6.193 16.048 -4.515 1.00 87.25 77 GLY A N 1
ATOM 622 C CA . GLY A 1 77 ? -5.442 17.286 -4.719 1.00 87.25 77 GLY A CA 1
ATOM 623 C C . GLY A 1 77 ? -6.371 18.436 -5.119 1.00 87.25 77 GLY A C 1
ATOM 624 O O . GLY A 1 77 ? -7.145 18.301 -6.065 1.00 87.25 77 GLY A O 1
ATOM 625 N N . GLY A 1 78 ? -6.292 19.555 -4.400 1.00 89.44 78 GLY A N 1
ATOM 626 C CA . GLY A 1 78 ? -6.960 20.808 -4.763 1.00 89.44 78 GLY A CA 1
ATOM 627 C C . GLY A 1 78 ? -6.116 21.653 -5.723 1.00 89.44 78 GLY A C 1
ATOM 628 O O . GLY A 1 78 ? -4.903 21.457 -5.820 1.00 89.44 78 GLY A O 1
ATOM 629 N N . ARG A 1 79 ? -6.761 22.587 -6.427 1.00 60.91 79 ARG A N 1
ATOM 630 C CA . ARG A 1 79 ? -6.123 23.624 -7.250 1.00 60.91 79 ARG A CA 1
ATOM 631 C C . ARG A 1 79 ? -6.508 25.000 -6.738 1.00 60.91 79 ARG A C 1
ATOM 633 O O . ARG A 1 79 ? -7.667 25.124 -6.284 1.00 60.91 79 ARG A O 1
#

InterPro domains:
  IPR015883 Beta-hexosaminidase, catalytic domain [PF00728] (1-34)
  IPR017853 Glycoside hydrolase superfamily [SSF51445] (2-77)

Radius of gyration: 14.9 Å; chains: 1; bounding box: 35×32×36 Å

Sequence (79 aa):
MQGALWSETVRTSDELDYMIFPRLVALAERAWHKAAFEEATNVTSDDEWKSFARAVGEREFARLEKIGVKYRIPPPGGR

Foldseek 3Di:
DDDDDDCPPPDDQLSVLQVCPPVVVVVVCVVPDDDPVNPDVPDDCVVVVVVVVVCCVPPVVVVCVVVVRNYHDDDDDDD

Organism: Dreissena polymorpha (NCBI:txid45954)